Protein AF-A0A2G9TMP8-F1 (afdb_monomer)

Sequence (138 aa):
MMGVFVFALLLGQIRDIVSNANRTREEYRRQMDMALSECKRLGLPKELTNRVRDWFIYTWEQQKTLDEKKLIEKLPLKLQTDLALSVHYNTLSKVQLFQGDVGKEMYIVNQGVLQVVGGENNETVFAELRQGSVFGEI

pLDDT: mean 78.6, std 13.93, range [42.94, 94.81]

Structure (mmCIF, N/CA/C/O backbone):
data_AF-A0A2G9TMP8-F1
#
_entry.id   AF-A0A2G9TMP8-F1
#
loop_
_atom_site.group_PDB
_atom_site.id
_atom_site.type_symbol
_atom_site.label_atom_id
_atom_site.label_alt_id
_atom_site.label_comp_id
_atom_site.label_asym_id
_atom_site.label_entity_id
_atom_site.label_seq_id
_atom_site.pdbx_PDB_ins_code
_atom_site.Cartn_x
_atom_site.Cartn_y
_atom_site.Cartn_z
_atom_site.occupancy
_atom_site.B_iso_or_equiv
_atom_site.auth_seq_id
_atom_site.auth_comp_id
_atom_site.auth_asym_id
_atom_site.auth_atom_id
_atom_site.pdbx_P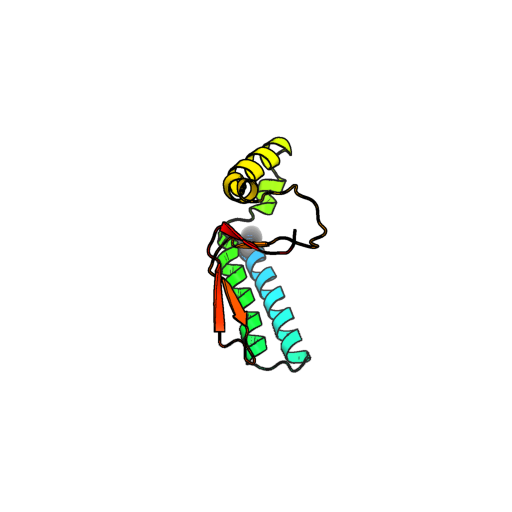DB_model_num
ATOM 1 N N . MET A 1 1 ? 28.586 -11.923 -43.257 1.00 80.25 1 MET A N 1
ATOM 2 C CA . MET A 1 1 ? 28.709 -12.139 -41.795 1.00 80.25 1 MET A CA 1
ATOM 3 C C . MET A 1 1 ? 28.444 -10.876 -40.975 1.00 80.25 1 MET A C 1
ATOM 5 O O . MET A 1 1 ? 27.663 -10.963 -40.040 1.00 80.25 1 MET A O 1
ATOM 9 N N . MET A 1 2 ? 28.984 -9.705 -41.344 1.00 84.56 2 MET A N 1
ATOM 10 C CA . MET A 1 2 ? 28.751 -8.439 -40.614 1.00 84.56 2 MET A CA 1
ATOM 11 C C . MET A 1 2 ? 27.267 -8.083 -40.397 1.00 84.56 2 MET A C 1
ATOM 13 O O . MET A 1 2 ? 26.893 -7.684 -39.301 1.00 84.56 2 MET A O 1
ATOM 17 N N . GLY A 1 3 ? 26.396 -8.293 -41.393 1.00 87.62 3 GLY A N 1
ATOM 18 C CA . GLY A 1 3 ? 24.959 -8.003 -41.253 1.00 87.62 3 GLY A CA 1
ATOM 19 C C . GLY A 1 3 ? 24.236 -8.859 -40.203 1.00 87.62 3 GLY A C 1
ATOM 20 O O . GLY A 1 3 ? 23.367 -8.359 -39.498 1.00 87.62 3 GLY A O 1
ATOM 21 N N . VAL A 1 4 ? 24.639 -10.124 -40.038 1.00 93.69 4 VAL A N 1
ATOM 22 C CA . VAL A 1 4 ? 24.064 -11.028 -39.023 1.00 93.69 4 VAL A CA 1
ATOM 23 C C . VAL A 1 4 ? 24.463 -10.576 -37.615 1.00 93.69 4 VAL A C 1
ATOM 25 O O . VAL A 1 4 ? 23.645 -10.616 -36.701 1.00 93.69 4 VAL A O 1
ATOM 28 N N . PHE A 1 5 ? 25.693 -10.080 -37.451 1.00 93.44 5 PHE A N 1
ATOM 29 C CA . PHE A 1 5 ? 26.181 -9.544 -36.179 1.00 93.44 5 PHE A CA 1
ATOM 30 C C . PHE A 1 5 ? 25.439 -8.265 -35.766 1.00 93.44 5 PHE A C 1
ATOM 32 O O . PHE A 1 5 ? 24.959 -8.171 -34.640 1.00 93.44 5 PHE A O 1
ATOM 39 N N . VAL A 1 6 ? 25.266 -7.312 -36.691 1.00 93.12 6 VAL A N 1
ATOM 40 C CA . VAL A 1 6 ? 24.503 -6.076 -36.431 1.00 93.12 6 VAL A CA 1
ATOM 41 C C . VAL A 1 6 ? 23.055 -6.395 -36.051 1.00 93.12 6 VAL A C 1
ATOM 43 O O . VAL A 1 6 ? 22.529 -5.830 -35.095 1.00 93.12 6 VAL A O 1
ATOM 46 N N . PHE A 1 7 ? 22.422 -7.348 -36.739 1.00 93.69 7 PHE A N 1
ATOM 47 C CA . PHE A 1 7 ? 21.054 -7.761 -36.430 1.00 93.69 7 PHE A CA 1
ATOM 48 C C . PHE A 1 7 ? 20.929 -8.425 -35.048 1.00 93.69 7 PHE A C 1
ATOM 50 O O . PHE A 1 7 ? 19.999 -8.122 -34.302 1.00 93.69 7 PHE A O 1
ATOM 57 N N . ALA A 1 8 ? 21.888 -9.277 -34.667 1.00 93.44 8 ALA A N 1
ATOM 58 C CA . ALA A 1 8 ? 21.915 -9.902 -33.345 1.00 93.44 8 ALA A CA 1
ATOM 59 C C . ALA A 1 8 ? 22.045 -8.869 -32.209 1.00 93.44 8 ALA A C 1
ATOM 61 O O . ALA A 1 8 ? 21.360 -8.991 -31.193 1.00 93.44 8 ALA A O 1
ATOM 62 N N . LEU A 1 9 ? 22.867 -7.829 -32.394 1.00 93.25 9 LEU A N 1
ATOM 63 C CA . LEU A 1 9 ? 23.004 -6.740 -31.420 1.00 93.25 9 LEU A CA 1
ATOM 64 C C . LEU A 1 9 ? 21.708 -5.933 -31.264 1.00 93.25 9 LEU A C 1
ATOM 66 O O . LEU A 1 9 ? 21.297 -5.653 -30.139 1.00 93.25 9 LEU A O 1
ATOM 70 N N . LEU A 1 10 ? 21.033 -5.611 -32.373 1.00 94.81 10 LEU A N 1
ATOM 71 C CA . LEU A 1 10 ? 19.754 -4.892 -32.344 1.00 94.81 10 LEU A CA 1
ATOM 72 C C . LEU A 1 10 ? 18.662 -5.699 -31.631 1.00 94.81 10 LEU A C 1
ATOM 74 O O . LEU A 1 10 ? 17.935 -5.156 -30.800 1.00 94.81 10 LEU A O 1
ATOM 78 N N . LEU A 1 11 ? 18.574 -7.006 -31.899 1.00 94.44 11 LEU A N 1
ATOM 79 C CA . LEU A 1 11 ? 17.639 -7.887 -31.196 1.00 94.44 11 LEU A CA 1
ATOM 80 C C . LEU A 1 11 ? 17.927 -7.964 -29.690 1.00 94.44 11 LEU A C 1
ATOM 82 O O . LEU A 1 11 ? 16.986 -7.959 -28.895 1.00 94.44 11 LEU A O 1
ATOM 86 N N . GLY A 1 12 ? 19.203 -8.008 -29.293 1.00 92.00 12 GLY A N 1
ATOM 87 C CA . GLY A 1 12 ? 19.605 -7.976 -27.885 1.00 92.00 12 GLY A CA 1
ATOM 88 C C . GLY A 1 12 ? 19.127 -6.708 -27.178 1.00 92.00 12 GLY A C 1
ATOM 89 O O . GLY A 1 12 ? 18.471 -6.786 -26.144 1.00 92.00 12 GLY A O 1
ATOM 90 N N . GLN A 1 13 ? 19.346 -5.546 -27.794 1.00 92.06 13 GLN A N 1
ATOM 91 C CA . GLN A 1 13 ? 18.907 -4.262 -27.243 1.00 92.06 13 GLN A CA 1
ATOM 92 C C . GLN A 1 13 ? 17.384 -4.161 -27.123 1.00 92.06 13 GLN A C 1
ATOM 94 O O . GLN A 1 13 ? 16.880 -3.704 -26.100 1.00 92.06 13 GLN A O 1
ATOM 99 N N . ILE A 1 14 ? 16.634 -4.616 -28.133 1.00 93.38 14 ILE A N 1
ATOM 100 C CA . ILE A 1 14 ? 15.164 -4.629 -28.074 1.00 93.38 14 ILE A CA 1
ATOM 101 C C . ILE A 1 14 ? 14.692 -5.518 -26.919 1.00 93.38 14 ILE A C 1
ATOM 103 O O . ILE A 1 14 ? 13.818 -5.114 -26.151 1.00 93.38 14 ILE A O 1
ATOM 107 N N . ARG A 1 15 ? 15.293 -6.702 -26.752 1.00 91.31 15 ARG A N 1
ATOM 108 C CA . ARG A 1 15 ? 14.997 -7.596 -25.628 1.00 91.31 15 ARG A CA 1
ATOM 109 C C . ARG A 1 15 ?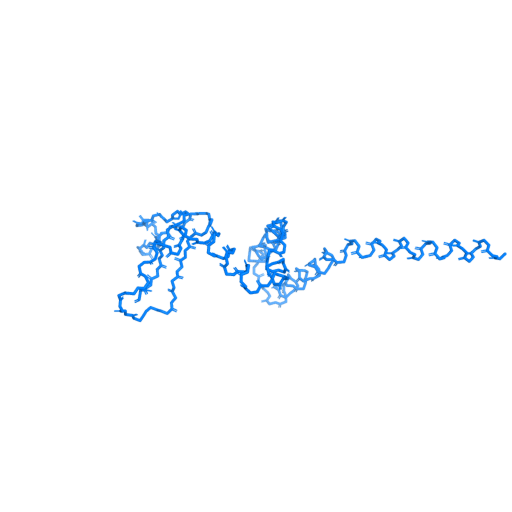 15.279 -6.924 -24.286 1.00 91.31 15 ARG A C 1
ATOM 111 O O . ARG A 1 15 ? 14.451 -7.031 -23.384 1.00 91.31 15 ARG A O 1
ATOM 118 N N . ASP A 1 16 ? 16.405 -6.232 -24.159 1.00 90.44 16 ASP A N 1
ATOM 119 C CA . ASP A 1 16 ? 16.783 -5.552 -22.921 1.00 90.44 16 ASP A CA 1
ATOM 120 C C . ASP A 1 16 ? 15.847 -4.383 -22.605 1.00 90.44 16 ASP A C 1
ATOM 122 O O . ASP A 1 16 ? 15.434 -4.231 -21.458 1.00 90.44 16 ASP A O 1
ATOM 126 N N . ILE A 1 17 ? 15.431 -3.606 -23.610 1.00 89.81 17 ILE A N 1
ATOM 127 C CA . ILE A 1 17 ? 14.447 -2.526 -23.447 1.00 89.81 17 ILE A CA 1
ATOM 128 C C . ILE A 1 17 ? 13.105 -3.095 -22.992 1.00 89.81 17 ILE A C 1
ATOM 130 O O . ILE A 1 17 ? 12.525 -2.588 -22.035 1.00 89.81 17 ILE A O 1
ATOM 134 N N . VAL A 1 18 ? 12.620 -4.158 -23.638 1.00 87.88 18 VAL A N 1
ATOM 135 C CA . VAL A 1 18 ? 11.347 -4.804 -23.281 1.00 87.88 18 VAL A CA 1
ATOM 136 C C . VAL A 1 18 ? 11.409 -5.396 -21.873 1.00 87.88 18 VAL A C 1
ATOM 138 O O . VAL A 1 18 ? 10.481 -5.212 -21.086 1.00 87.88 18 VAL A O 1
ATOM 141 N N . SER A 1 19 ? 12.510 -6.068 -21.536 1.00 85.31 19 SER A N 1
ATOM 142 C CA . SER A 1 19 ? 12.751 -6.630 -20.205 1.00 85.31 19 SER A CA 1
ATOM 143 C C . SER A 1 19 ? 12.803 -5.530 -19.145 1.00 85.31 19 SER A C 1
ATOM 145 O O . SER A 1 19 ? 12.128 -5.610 -18.123 1.00 85.31 19 SER A O 1
ATOM 147 N N . ASN A 1 20 ? 13.526 -4.440 -19.410 1.00 86.31 20 ASN A N 1
ATOM 148 C CA . ASN A 1 20 ? 13.643 -3.317 -18.486 1.00 86.31 20 ASN A CA 1
ATOM 149 C C . ASN A 1 20 ? 12.317 -2.561 -18.311 1.00 86.31 20 ASN A C 1
ATOM 151 O O . ASN A 1 20 ? 11.959 -2.214 -17.189 1.00 86.31 20 ASN A O 1
ATOM 155 N N . ALA A 1 21 ? 11.564 -2.357 -19.396 1.00 80.25 21 ALA A N 1
ATOM 156 C CA . ALA A 1 21 ? 10.251 -1.714 -19.368 1.00 80.25 21 ALA A CA 1
ATOM 157 C C . ALA A 1 21 ? 9.232 -2.513 -18.539 1.00 80.25 21 ALA A C 1
ATOM 159 O O . ALA A 1 21 ? 8.384 -1.926 -17.870 1.00 80.25 21 ALA A O 1
ATOM 160 N N . ASN A 1 22 ? 9.336 -3.845 -18.545 1.00 83.62 22 ASN A N 1
ATOM 161 C CA . ASN A 1 22 ? 8.439 -4.717 -17.789 1.00 83.62 22 ASN A CA 1
ATOM 162 C C . ASN A 1 22 ? 8.972 -5.120 -16.407 1.00 83.62 22 ASN A C 1
ATOM 164 O O . ASN A 1 22 ? 8.203 -5.651 -15.607 1.00 83.62 22 ASN A O 1
ATOM 168 N N . ARG A 1 23 ? 10.238 -4.826 -16.086 1.00 86.00 23 ARG A N 1
ATOM 169 C CA . ARG A 1 23 ? 10.935 -5.328 -14.891 1.00 86.00 23 ARG A CA 1
ATOM 170 C C . ARG A 1 23 ? 10.172 -5.091 -13.592 1.00 86.00 23 ARG A C 1
ATOM 172 O O . ARG A 1 23 ? 9.972 -6.023 -12.824 1.00 86.00 23 ARG A O 1
ATOM 179 N N . THR A 1 24 ? 9.700 -3.865 -13.366 1.00 81.81 24 THR A N 1
ATOM 180 C CA . THR A 1 24 ? 8.949 -3.503 -12.150 1.00 81.81 24 THR A CA 1
ATOM 181 C C . THR A 1 24 ? 7.644 -4.287 -12.033 1.00 81.81 24 THR A C 1
ATOM 183 O O . THR A 1 24 ? 7.291 -4.762 -10.956 1.00 81.81 24 THR A O 1
ATOM 186 N N . ARG A 1 25 ? 6.931 -4.459 -13.151 1.00 83.69 25 ARG A N 1
ATOM 187 C CA . ARG A 1 25 ? 5.660 -5.189 -13.194 1.00 83.69 25 ARG A CA 1
ATOM 188 C C . ARG A 1 25 ? 5.864 -6.689 -13.004 1.00 83.69 25 ARG A C 1
ATOM 190 O O . ARG A 1 25 ? 5.075 -7.327 -12.315 1.00 83.69 25 ARG A O 1
ATOM 197 N N . GLU A 1 26 ? 6.896 -7.253 -13.623 1.00 86.88 26 GLU A N 1
ATOM 198 C CA . GLU A 1 26 ? 7.242 -8.668 -13.477 1.00 86.88 26 GLU A CA 1
ATOM 199 C C . GLU A 1 26 ? 7.688 -9.000 -12.055 1.00 86.88 26 GLU A C 1
ATOM 201 O O . GLU A 1 26 ? 7.260 -10.016 -11.511 1.00 86.88 26 GLU A O 1
ATOM 206 N N . GLU A 1 27 ? 8.485 -8.130 -11.434 1.00 87.12 27 GLU A N 1
ATOM 207 C CA . GLU A 1 27 ? 8.916 -8.291 -10.046 1.00 87.12 27 GLU A CA 1
ATOM 208 C C . GLU A 1 27 ? 7.720 -8.245 -9.086 1.00 87.12 27 GLU A C 1
ATOM 210 O O . GLU A 1 27 ? 7.549 -9.141 -8.260 1.00 87.12 27 GLU A O 1
ATOM 215 N N . TYR A 1 28 ? 6.825 -7.265 -9.248 1.00 87.44 28 TYR A N 1
ATOM 216 C CA . TYR A 1 28 ? 5.613 -7.172 -8.433 1.00 87.44 28 TYR A CA 1
ATOM 217 C C . TYR A 1 28 ? 4.709 -8.401 -8.600 1.00 87.44 28 TYR A C 1
ATOM 219 O O . TYR A 1 28 ? 4.235 -8.985 -7.623 1.00 87.44 28 TYR A O 1
ATOM 227 N N . ARG A 1 29 ? 4.508 -8.846 -9.847 1.00 88.88 29 ARG A N 1
ATOM 228 C CA . ARG A 1 29 ? 3.733 -10.054 -10.146 1.00 88.88 29 ARG A CA 1
ATOM 229 C C . ARG A 1 29 ? 4.351 -11.289 -9.495 1.00 88.88 29 ARG A C 1
ATOM 231 O O . ARG A 1 29 ? 3.623 -12.092 -8.923 1.00 88.88 29 ARG A O 1
ATOM 238 N N . ARG A 1 30 ? 5.680 -11.415 -9.532 1.00 92.50 30 ARG A N 1
ATOM 239 C CA . ARG A 1 30 ? 6.403 -12.506 -8.874 1.00 92.50 30 ARG A CA 1
ATOM 240 C C . ARG A 1 30 ? 6.160 -12.500 -7.366 1.00 92.50 30 ARG A C 1
ATOM 242 O O . ARG A 1 30 ? 5.894 -13.556 -6.804 1.00 92.50 30 ARG A O 1
ATOM 249 N N . GLN A 1 31 ? 6.190 -11.334 -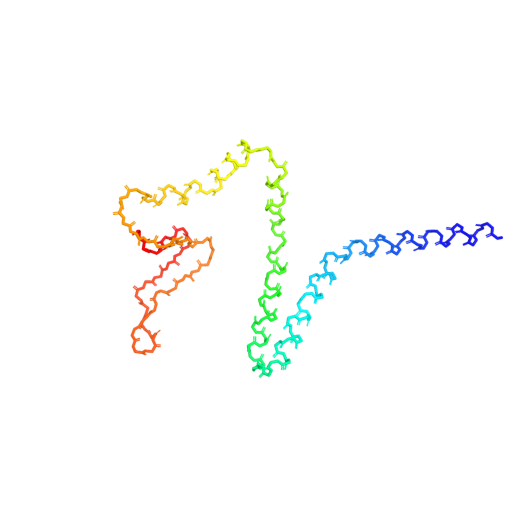6.723 1.00 90.00 31 GLN A N 1
ATOM 250 C CA . GLN A 1 31 ? 5.892 -11.212 -5.292 1.00 90.00 31 GLN A CA 1
ATOM 251 C C . GLN A 1 31 ? 4.460 -11.639 -4.952 1.00 90.00 31 GLN A C 1
ATOM 253 O O . GLN A 1 31 ? 4.264 -12.422 -4.022 1.00 90.00 31 GLN A O 1
ATOM 258 N N . MET A 1 32 ? 3.474 -11.199 -5.739 1.00 91.56 32 MET A N 1
ATOM 259 C CA . MET A 1 32 ? 2.085 -11.640 -5.589 1.00 91.56 32 MET A CA 1
ATOM 260 C C . MET A 1 32 ? 1.957 -13.162 -5.758 1.00 91.56 32 MET A C 1
ATOM 262 O O . MET A 1 32 ? 1.330 -13.824 -4.932 1.00 91.56 32 MET A O 1
ATOM 266 N N . ASP A 1 33 ? 2.576 -13.736 -6.792 1.00 94.44 33 ASP A N 1
ATOM 267 C CA . ASP A 1 33 ? 2.512 -15.176 -7.063 1.00 94.44 33 ASP A CA 1
ATOM 268 C C . ASP A 1 33 ? 3.137 -16.000 -5.923 1.00 94.44 33 ASP A C 1
ATOM 270 O O . ASP A 1 33 ? 2.564 -17.013 -5.513 1.00 94.44 33 ASP A O 1
ATOM 274 N N . MET A 1 34 ? 4.258 -15.543 -5.349 1.00 94.12 34 MET A N 1
ATOM 275 C CA . MET A 1 34 ? 4.862 -16.169 -4.165 1.00 94.12 34 MET A CA 1
ATOM 276 C C . MET A 1 34 ? 3.920 -16.126 -2.958 1.00 94.12 34 MET A C 1
ATOM 278 O O . MET A 1 34 ? 3.701 -17.155 -2.320 1.00 94.12 34 MET A O 1
ATOM 282 N N . ALA A 1 35 ? 3.315 -14.969 -2.669 1.00 90.50 35 ALA A N 1
ATOM 283 C CA . ALA A 1 35 ? 2.383 -14.821 -1.552 1.00 90.50 35 ALA A CA 1
ATOM 284 C C . ALA A 1 35 ? 1.147 -15.725 -1.709 1.00 90.50 35 ALA A C 1
ATOM 286 O O . ALA A 1 35 ? 0.727 -16.393 -0.762 1.00 90.50 35 ALA A O 1
ATOM 287 N N . LEU A 1 36 ? 0.586 -15.811 -2.919 1.00 92.62 36 LEU A N 1
ATOM 288 C CA . LEU A 1 36 ? -0.552 -16.687 -3.208 1.00 92.62 36 LEU A CA 1
ATOM 289 C C . LEU A 1 36 ? -0.175 -18.173 -3.149 1.00 92.62 36 LEU A C 1
ATOM 291 O O . LEU A 1 36 ? -0.990 -18.995 -2.725 1.00 92.62 36 LEU A O 1
ATOM 295 N N . SER A 1 37 ? 1.041 -18.531 -3.565 1.00 94.44 37 SER A N 1
ATOM 296 C CA . SER A 1 37 ? 1.566 -19.891 -3.410 1.00 94.44 37 SER A CA 1
ATOM 297 C C . SER A 1 37 ? 1.682 -20.271 -1.935 1.00 94.44 37 SER A C 1
ATOM 299 O O . SER A 1 37 ? 1.301 -21.375 -1.549 1.00 94.44 37 SER A O 1
ATOM 301 N N . GLU A 1 38 ? 2.140 -19.344 -1.100 1.00 90.19 38 GLU A N 1
ATOM 302 C CA . GLU A 1 38 ? 2.273 -19.560 0.337 1.00 90.19 38 GLU A CA 1
ATOM 303 C C . GLU A 1 38 ? 0.913 -19.737 1.025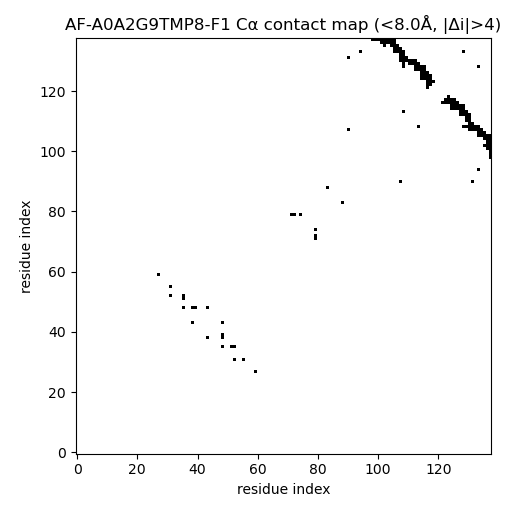 1.00 90.19 38 GLU A C 1
ATOM 305 O O . GLU A 1 38 ? 0.729 -20.664 1.813 1.00 90.19 38 GLU A O 1
ATOM 310 N N . CYS A 1 39 ? -0.087 -18.939 0.639 1.00 86.38 39 CYS A N 1
ATOM 311 C CA . CYS A 1 39 ? -1.466 -19.106 1.108 1.00 86.38 39 CYS A CA 1
ATOM 312 C C . CYS A 1 39 ? -2.006 -20.513 0.809 1.00 86.38 39 CYS A C 1
ATOM 314 O O . CYS A 1 39 ? -2.630 -21.146 1.662 1.00 86.38 39 CYS A O 1
ATOM 316 N N . LYS A 1 40 ? -1.729 -21.031 -0.396 1.00 91.00 40 LYS A N 1
ATOM 317 C CA . LYS A 1 40 ? -2.114 -22.396 -0.784 1.00 91.00 40 LYS A CA 1
ATOM 318 C C . LYS A 1 40 ? -1.358 -23.451 0.017 1.00 91.00 40 LYS A C 1
ATOM 320 O O . LYS A 1 40 ? -1.966 -24.432 0.433 1.00 91.00 40 LYS A O 1
ATOM 325 N N . ARG A 1 41 ? -0.057 -23.253 0.249 1.00 93.44 41 ARG A N 1
ATOM 326 C CA . ARG A 1 41 ? 0.790 -24.166 1.034 1.00 93.44 41 ARG A CA 1
ATOM 327 C C . ARG A 1 41 ? 0.299 -24.302 2.475 1.00 93.44 41 ARG A C 1
ATOM 329 O O . ARG A 1 41 ? 0.320 -25.398 3.021 1.00 93.44 41 ARG A O 1
ATOM 336 N N . LEU A 1 42 ? -0.164 -23.202 3.064 1.00 91.06 42 LEU A N 1
ATOM 337 C CA . LEU A 1 42 ? -0.735 -23.156 4.412 1.00 91.06 42 LEU A CA 1
ATOM 338 C C . LEU A 1 42 ? -2.182 -23.677 4.482 1.00 91.06 42 LEU A C 1
ATOM 340 O O . LEU A 1 42 ? -2.749 -23.737 5.569 1.00 91.06 42 LEU A O 1
ATOM 344 N N . GLY A 1 43 ? -2.786 -24.048 3.349 1.00 90.75 43 GLY A N 1
ATOM 345 C CA . GLY A 1 43 ? -4.157 -24.555 3.301 1.00 90.75 43 GLY A CA 1
ATOM 346 C C . GLY A 1 43 ? -5.217 -23.490 3.590 1.00 90.75 43 GLY A C 1
ATOM 347 O O . GLY A 1 43 ? -6.294 -23.826 4.079 1.00 90.75 43 GLY A O 1
ATOM 348 N N . LEU A 1 44 ? -4.930 -22.211 3.315 1.00 90.94 44 LEU A N 1
ATOM 349 C CA . LEU A 1 44 ? -5.882 -21.134 3.576 1.00 90.94 44 LEU A CA 1
ATOM 350 C C . LEU A 1 44 ? -7.141 -21.274 2.698 1.00 90.94 44 LEU A C 1
ATOM 352 O O . LEU A 1 44 ? -7.036 -21.650 1.523 1.00 90.94 44 LEU A O 1
ATOM 356 N N . PRO A 1 45 ? -8.328 -20.909 3.219 1.00 92.81 45 PRO A N 1
ATOM 357 C CA . PRO A 1 45 ? -9.557 -20.863 2.434 1.00 92.81 45 PRO A CA 1
ATOM 358 C C . PRO A 1 45 ? -9.414 -20.007 1.169 1.00 92.81 45 PRO A C 1
ATOM 360 O O . PRO A 1 45 ? -8.636 -19.041 1.116 1.00 92.81 45 PRO A O 1
ATOM 363 N N . LYS A 1 46 ? -10.193 -20.341 0.133 1.00 90.06 46 LYS A N 1
ATOM 364 C CA . LYS A 1 46 ? -10.159 -19.621 -1.151 1.00 90.06 46 LYS A CA 1
ATOM 365 C C . LYS A 1 46 ? -10.547 -18.159 -0.975 1.00 90.06 46 LYS A C 1
ATOM 367 O O . LYS A 1 46 ? -9.969 -17.302 -1.631 1.00 90.06 46 LYS A O 1
ATOM 372 N N . GLU A 1 47 ? -11.465 -17.880 -0.062 1.00 89.75 47 GLU A N 1
ATOM 373 C CA . GLU A 1 47 ? -11.938 -16.547 0.294 1.00 89.75 47 GLU A CA 1
ATOM 374 C C . GLU A 1 47 ? -10.777 -15.680 0.787 1.00 89.75 47 GLU A C 1
ATOM 376 O O . GLU A 1 47 ? -10.570 -14.575 0.289 1.00 89.75 47 GLU A O 1
ATOM 381 N N . LEU A 1 48 ? -9.960 -16.202 1.706 1.00 83.12 48 LEU A N 1
ATOM 382 C CA . LEU A 1 48 ? -8.808 -15.477 2.239 1.00 83.12 48 LEU A CA 1
ATOM 383 C C . LEU A 1 48 ? -7.721 -15.291 1.174 1.00 83.12 48 LEU A C 1
ATOM 385 O O . LEU A 1 48 ? -7.174 -14.201 1.031 1.00 83.12 48 LEU A O 1
ATOM 389 N N . THR A 1 49 ? -7.465 -16.322 0.367 1.00 86.62 49 THR A N 1
ATOM 390 C CA . THR A 1 49 ? -6.508 -16.247 -0.750 1.00 86.62 49 THR A CA 1
ATOM 391 C C . THR A 1 49 ? -6.941 -15.218 -1.803 1.00 86.62 49 THR A C 1
ATOM 393 O O . THR A 1 49 ? -6.107 -14.504 -2.360 1.00 86.62 49 THR A O 1
ATOM 396 N N . ASN A 1 50 ? -8.245 -15.116 -2.074 1.00 90.12 50 ASN A N 1
ATOM 397 C CA . ASN A 1 50 ? -8.799 -14.115 -2.980 1.00 90.12 50 ASN A CA 1
ATOM 398 C C . ASN A 1 50 ? -8.645 -12.708 -2.400 1.00 90.12 50 ASN A C 1
ATOM 400 O O . ASN A 1 50 ? -8.147 -11.844 -3.105 1.00 90.12 50 ASN A O 1
ATOM 404 N N . ARG A 1 51 ? -8.921 -12.501 -1.104 1.00 85.94 51 ARG A N 1
ATOM 405 C CA . ARG A 1 51 ? -8.679 -11.207 -0.440 1.00 85.94 51 ARG A CA 1
ATOM 406 C C . ARG A 1 51 ? -7.220 -10.759 -0.533 1.00 85.94 51 ARG A C 1
ATOM 408 O O . ARG A 1 51 ? -6.964 -9.582 -0.760 1.00 85.94 51 ARG A O 1
ATOM 415 N N . VAL A 1 52 ? -6.269 -11.686 -0.389 1.00 87.31 52 VAL A N 1
ATOM 416 C CA . VAL A 1 52 ? -4.838 -11.390 -0.582 1.00 87.31 52 VAL A CA 1
ATOM 417 C C . VAL A 1 52 ? -4.568 -10.966 -2.028 1.00 87.31 52 VAL A C 1
ATOM 419 O O . VAL A 1 52 ? -3.906 -9.955 -2.245 1.00 87.31 52 VAL A O 1
ATOM 422 N N . ARG A 1 53 ? -5.114 -11.680 -3.024 1.00 90.06 53 ARG A N 1
ATOM 423 C CA . ARG A 1 53 ? -4.991 -11.293 -4.442 1.00 90.06 53 ARG A CA 1
ATOM 424 C C . ARG A 1 53 ? -5.570 -9.903 -4.702 1.00 90.06 53 ARG A C 1
ATOM 426 O O . ARG A 1 53 ? -4.912 -9.094 -5.346 1.00 90.06 53 ARG A O 1
ATOM 433 N N . ASP A 1 54 ? -6.770 -9.640 -4.203 1.00 89.31 54 ASP A N 1
ATOM 434 C CA . ASP A 1 54 ? -7.477 -8.379 -4.413 1.00 89.31 54 ASP A CA 1
ATOM 435 C C . ASP A 1 54 ? -6.717 -7.217 -3.767 1.00 89.31 54 ASP A C 1
ATOM 437 O O . ASP A 1 54 ? -6.605 -6.152 -4.368 1.00 89.31 54 ASP A O 1
ATOM 441 N N . TRP A 1 55 ? -6.101 -7.441 -2.599 1.00 88.31 55 TRP A N 1
ATOM 442 C CA . TRP A 1 55 ? -5.193 -6.475 -1.981 1.00 88.31 55 TRP A CA 1
ATOM 443 C C . TRP A 1 55 ? -3.980 -6.173 -2.870 1.00 88.31 55 TRP A C 1
ATOM 445 O O . TRP A 1 55 ? -3.701 -5.005 -3.112 1.00 88.31 55 TRP A O 1
ATOM 455 N N . PHE A 1 56 ? -3.301 -7.187 -3.426 1.00 87.69 56 PHE A N 1
ATOM 456 C CA . PHE A 1 56 ? -2.180 -6.968 -4.356 1.00 87.69 56 PHE A CA 1
ATOM 457 C C . PHE A 1 56 ? -2.616 -6.223 -5.629 1.00 87.69 56 PHE A C 1
ATOM 459 O O . PHE A 1 56 ? -1.909 -5.336 -6.100 1.00 87.69 56 PHE A O 1
ATOM 466 N N . ILE A 1 57 ? -3.785 -6.545 -6.189 1.00 88.19 57 ILE A N 1
ATOM 467 C CA . ILE A 1 57 ? -4.321 -5.838 -7.363 1.00 88.19 57 ILE A CA 1
ATOM 468 C C . ILE A 1 57 ? -4.598 -4.373 -7.014 1.00 88.19 57 ILE A C 1
ATOM 470 O O . ILE A 1 57 ? -4.115 -3.481 -7.709 1.00 88.19 57 ILE A O 1
ATOM 474 N N . TYR A 1 58 ? -5.299 -4.125 -5.906 1.00 83.00 58 TYR A N 1
ATOM 475 C CA . TYR A 1 58 ? -5.587 -2.777 -5.427 1.00 83.00 58 TYR A CA 1
ATOM 476 C C . TYR A 1 58 ? -4.300 -1.989 -5.165 1.00 83.00 58 TYR A C 1
ATOM 478 O O . TYR A 1 58 ? -4.146 -0.871 -5.645 1.00 83.00 58 TYR A O 1
ATOM 486 N N . THR A 1 59 ? -3.331 -2.572 -4.457 1.00 82.50 59 THR A N 1
ATOM 487 C CA . THR A 1 59 ? -2.047 -1.925 -4.171 1.00 82.50 59 THR A CA 1
ATOM 488 C C . THR A 1 59 ? -1.264 -1.616 -5.447 1.00 82.50 59 THR A C 1
ATOM 490 O O . THR A 1 59 ? -0.686 -0.536 -5.536 1.00 82.50 59 THR A O 1
ATOM 493 N N . TRP A 1 60 ? -1.265 -2.497 -6.452 1.00 82.62 60 TRP A N 1
ATOM 494 C CA . TRP A 1 60 ? -0.634 -2.230 -7.752 1.00 82.62 60 TRP A CA 1
ATOM 495 C C . TRP A 1 60 ? -1.309 -1.086 -8.517 1.00 82.62 60 TRP A C 1
ATOM 497 O O . TRP A 1 60 ? -0.636 -0.257 -9.131 1.00 82.62 60 TRP A O 1
ATOM 507 N N . GLU A 1 61 ? -2.641 -1.028 -8.488 1.00 78.56 61 GLU A N 1
ATOM 508 C CA . GLU A 1 61 ? -3.405 0.047 -9.123 1.00 78.56 61 GLU A CA 1
ATOM 509 C C . GLU A 1 61 ? -3.184 1.391 -8.422 1.00 78.56 61 GLU A C 1
ATOM 511 O O . GLU A 1 61 ? -2.989 2.402 -9.100 1.00 78.56 61 GLU A O 1
ATOM 516 N N . GLN A 1 62 ? -3.121 1.393 -7.087 1.00 68.00 62 GLN A N 1
ATOM 517 C CA . GLN A 1 62 ? -2.831 2.582 -6.281 1.00 68.00 62 GLN A CA 1
ATOM 518 C C . GLN A 1 62 ? -1.362 3.020 -6.368 1.00 68.00 62 GLN A C 1
ATOM 520 O O . GLN A 1 62 ? -1.081 4.209 -6.305 1.00 68.00 62 GLN A O 1
ATOM 525 N N . GLN A 1 63 ? -0.409 2.112 -6.615 1.00 62.53 63 GLN A N 1
ATOM 526 C CA . GLN A 1 63 ? 1.004 2.463 -6.846 1.00 62.53 63 GLN A CA 1
ATOM 527 C C . GLN A 1 63 ? 1.228 3.381 -8.064 1.00 62.53 63 GLN A C 1
ATOM 529 O O . GLN A 1 63 ? 2.322 3.922 -8.237 1.00 62.53 63 GLN A O 1
ATOM 534 N N . LYS A 1 64 ? 0.209 3.603 -8.907 1.00 54.03 64 LYS A N 1
ATOM 535 C CA . LYS A 1 64 ? 0.269 4.572 -10.009 1.00 54.03 64 LYS A CA 1
ATOM 536 C C . LYS A 1 64 ? 0.252 6.041 -9.569 1.00 54.03 64 LYS A C 1
ATOM 538 O O . LYS A 1 64 ? 0.504 6.890 -10.420 1.00 54.03 64 LYS A O 1
ATOM 543 N N . THR A 1 65 ? 0.034 6.367 -8.293 1.00 48.19 65 THR A N 1
ATOM 544 C CA . THR A 1 65 ? 0.107 7.755 -7.783 1.00 48.19 65 THR A CA 1
ATOM 545 C C . THR A 1 65 ? 1.531 8.264 -7.524 1.00 48.19 65 THR A C 1
ATOM 547 O O . THR A 1 65 ? 1.704 9.270 -6.857 1.00 48.19 65 THR A O 1
ATOM 550 N N . LEU A 1 66 ? 2.537 7.647 -8.153 1.00 48.81 66 LEU A N 1
ATOM 551 C CA . LEU A 1 66 ? 3.971 7.914 -8.024 1.00 48.81 66 LEU A CA 1
ATOM 552 C C . LEU A 1 66 ? 4.600 7.333 -6.759 1.00 48.81 66 LEU A C 1
ATOM 554 O O . LEU A 1 66 ? 4.018 7.250 -5.686 1.00 48.81 66 LEU A O 1
ATOM 558 N N . ASP A 1 67 ? 5.857 6.944 -6.937 1.00 61.56 67 ASP A N 1
ATOM 559 C CA . ASP A 1 67 ? 6.836 6.555 -5.928 1.00 61.56 67 ASP A CA 1
ATOM 560 C C . ASP A 1 67 ? 7.151 7.787 -5.041 1.00 61.56 67 ASP A C 1
ATOM 562 O O . ASP A 1 67 ? 8.288 8.251 -4.985 1.00 61.56 67 ASP A O 1
ATOM 566 N N . GLU A 1 68 ? 6.131 8.395 -4.420 1.00 60.88 68 GLU A N 1
ATOM 567 C CA . GLU A 1 68 ? 6.205 9.667 -3.691 1.00 60.88 68 GLU A CA 1
ATOM 568 C C . GLU A 1 68 ? 7.328 9.616 -2.665 1.00 60.88 68 GLU A C 1
ATOM 570 O O . GLU A 1 68 ? 8.162 10.510 -2.634 1.00 60.88 68 GLU A O 1
ATOM 575 N N . LYS A 1 69 ? 7.458 8.505 -1.929 1.00 61.00 69 LYS A N 1
ATOM 576 C CA . LYS A 1 69 ? 8.594 8.285 -1.024 1.00 61.00 69 LYS A CA 1
ATOM 577 C C . LYS A 1 69 ? 9.946 8.382 -1.733 1.00 61.00 69 LYS A C 1
ATOM 579 O O . LYS A 1 69 ? 10.801 9.125 -1.269 1.00 61.00 69 LYS A O 1
ATOM 584 N N . LYS A 1 70 ? 10.138 7.729 -2.885 1.00 64.06 70 LYS A N 1
ATOM 585 C CA . LYS A 1 70 ? 11.405 7.811 -3.639 1.00 64.06 70 LYS A CA 1
ATOM 586 C C . LYS A 1 70 ? 11.643 9.174 -4.287 1.00 64.06 70 LYS A C 1
ATOM 588 O O . LYS A 1 70 ? 12.790 9.517 -4.563 1.00 64.06 70 LYS A O 1
ATOM 593 N N . LEU A 1 71 ? 10.595 9.936 -4.596 1.00 62.84 71 LEU A N 1
ATOM 594 C CA . LEU A 1 71 ? 10.720 11.310 -5.091 1.00 62.84 71 LEU A CA 1
ATOM 595 C C . LEU A 1 71 ? 11.085 12.268 -3.956 1.00 62.84 71 LEU A C 1
ATOM 597 O O . LEU A 1 71 ? 11.965 13.105 -4.129 1.00 62.84 71 LEU A O 1
ATOM 601 N N . ILE A 1 72 ? 10.463 12.096 -2.792 1.00 68.62 72 ILE A N 1
ATOM 602 C CA . ILE A 1 72 ? 10.705 12.887 -1.586 1.00 68.62 72 ILE A CA 1
ATOM 603 C C . ILE A 1 72 ? 12.108 12.604 -1.035 1.00 68.62 72 ILE A C 1
ATOM 605 O O . ILE A 1 72 ? 12.824 13.543 -0.708 1.00 68.62 72 ILE A O 1
ATOM 609 N N . GLU A 1 73 ? 12.566 11.350 -1.041 1.00 70.88 73 GLU A N 1
ATOM 610 C CA . GLU A 1 73 ? 13.933 10.968 -0.644 1.00 70.88 73 GLU A CA 1
ATOM 611 C C . GLU A 1 73 ? 15.024 11.586 -1.535 1.00 70.88 73 GLU A C 1
ATOM 613 O O . GLU A 1 73 ? 16.162 11.750 -1.096 1.00 70.88 73 GLU A O 1
ATOM 618 N N . LYS A 1 74 ? 14.693 11.978 -2.773 1.00 70.75 74 LYS A N 1
ATOM 619 C CA . LYS A 1 74 ? 15.606 12.715 -3.665 1.00 70.75 74 LYS A CA 1
ATOM 620 C C . LYS A 1 74 ? 15.664 14.213 -3.364 1.00 70.75 74 LYS A C 1
ATOM 622 O O . LYS A 1 74 ? 16.538 14.896 -3.899 1.00 70.75 74 LYS A O 1
ATOM 627 N N . LEU A 1 75 ? 14.748 14.742 -2.553 1.00 76.00 75 LEU A N 1
ATOM 628 C CA . LEU A 1 75 ? 14.745 16.148 -2.167 1.00 76.00 75 LEU A CA 1
ATOM 629 C C . LEU A 1 75 ? 15.692 16.382 -0.978 1.00 76.00 75 LEU A C 1
ATOM 631 O O . LEU A 1 75 ? 15.761 15.554 -0.073 1.00 76.00 75 LEU A O 1
ATOM 635 N N . PRO A 1 76 ? 16.393 17.525 -0.922 1.00 80.50 76 PRO A N 1
ATOM 636 C CA . PRO A 1 76 ? 17.088 17.974 0.281 1.00 80.50 76 PRO A CA 1
ATOM 637 C C . PRO A 1 76 ? 16.150 18.054 1.493 1.00 80.50 76 PRO A C 1
ATOM 639 O O . PRO A 1 76 ? 14.997 18.462 1.353 1.00 80.50 76 PRO A O 1
ATOM 642 N N . LEU A 1 77 ? 16.671 17.763 2.692 1.00 74.06 77 LEU A N 1
ATOM 643 C CA . LEU A 1 77 ? 15.902 17.681 3.946 1.00 74.06 77 LEU A CA 1
ATOM 644 C C . LEU A 1 77 ? 14.965 18.880 4.179 1.00 74.06 77 LEU A C 1
ATOM 646 O O . LEU A 1 77 ? 13.827 18.701 4.589 1.00 74.06 77 LEU A O 1
ATOM 650 N N . LYS A 1 78 ? 15.405 20.100 3.853 1.00 74.81 78 LYS A N 1
ATOM 651 C CA . LYS A 1 78 ? 14.583 21.311 3.991 1.00 74.81 78 LYS A CA 1
ATOM 652 C C . LYS A 1 78 ? 13.308 21.266 3.135 1.00 74.81 78 LYS A C 1
ATOM 654 O O . LYS A 1 78 ? 12.238 21.603 3.620 1.00 74.81 78 LYS A O 1
ATOM 659 N N . LEU A 1 79 ? 13.419 20.801 1.891 1.00 71.06 79 LEU A N 1
ATOM 660 C CA . LEU A 1 79 ? 12.282 20.678 0.975 1.00 71.06 79 LEU A CA 1
ATOM 661 C C . LEU A 1 79 ? 11.393 19.484 1.330 1.00 71.06 79 LEU A C 1
ATOM 663 O O . LEU A 1 79 ? 10.190 19.554 1.108 1.00 71.06 79 LEU A O 1
ATOM 667 N N . GLN A 1 80 ? 11.954 18.422 1.918 1.00 76.38 80 GLN A N 1
ATOM 668 C CA . GLN A 1 80 ? 11.148 17.345 2.499 1.00 76.38 80 GLN A CA 1
ATOM 669 C C . GLN A 1 80 ? 10.291 17.869 3.652 1.00 76.38 80 GLN A C 1
ATOM 671 O O . GLN A 1 80 ? 9.104 17.566 3.700 1.00 76.38 80 GLN A O 1
ATOM 676 N N . THR A 1 81 ? 10.865 18.686 4.540 1.00 70.81 81 THR A N 1
ATOM 677 C CA . THR A 1 81 ? 10.134 19.314 5.648 1.00 70.81 81 THR A CA 1
ATOM 678 C C . THR A 1 81 ? 9.052 20.260 5.136 1.00 70.81 81 THR A C 1
ATOM 680 O O . THR A 1 81 ? 7.907 20.140 5.558 1.00 70.81 81 THR A O 1
ATOM 683 N N . ASP A 1 82 ? 9.369 21.150 4.192 1.00 70.25 82 ASP A N 1
ATOM 684 C CA . ASP A 1 82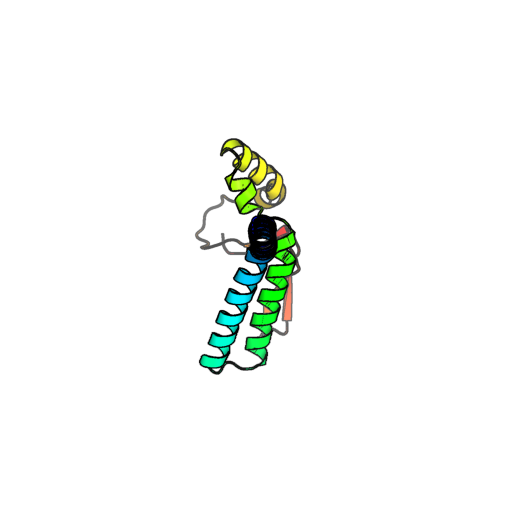 ? 8.390 22.086 3.619 1.00 70.25 82 ASP A CA 1
ATOM 685 C C . ASP A 1 82 ? 7.253 21.345 2.884 1.00 70.25 82 ASP A C 1
ATOM 687 O O . ASP A 1 82 ? 6.079 21.716 2.985 1.00 70.25 82 ASP A O 1
ATOM 691 N N . LEU A 1 83 ? 7.572 20.252 2.182 1.00 66.81 83 LEU A N 1
ATOM 692 C CA . LEU A 1 83 ? 6.588 19.409 1.505 1.00 66.81 83 LEU A CA 1
ATOM 693 C C . LEU A 1 83 ? 5.729 18.610 2.495 1.00 66.81 83 LEU A C 1
ATOM 695 O O . LEU A 1 83 ? 4.509 18.611 2.379 1.00 66.81 83 LEU A O 1
ATOM 699 N N . ALA A 1 84 ? 6.338 17.978 3.499 1.00 67.94 84 ALA A N 1
AT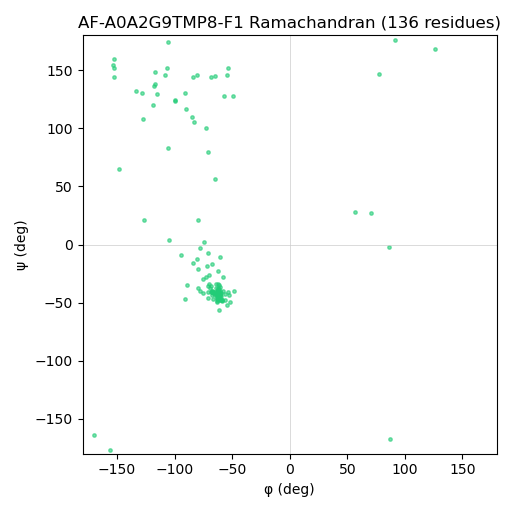OM 700 C CA . ALA A 1 84 ? 5.618 17.260 4.548 1.00 67.94 84 ALA A CA 1
ATOM 701 C C . ALA A 1 84 ? 4.684 18.197 5.324 1.00 67.94 84 ALA A C 1
ATOM 703 O O . ALA A 1 84 ? 3.541 17.832 5.603 1.00 67.94 84 ALA A O 1
ATOM 704 N N . LEU A 1 85 ? 5.142 19.423 5.606 1.00 66.38 85 LEU A N 1
ATOM 705 C CA . LEU A 1 85 ? 4.311 20.474 6.175 1.00 66.38 85 LEU A CA 1
ATOM 706 C C . LEU A 1 85 ? 3.169 20.811 5.218 1.00 66.38 85 LEU A C 1
ATOM 708 O O . LEU A 1 85 ? 2.029 20.660 5.614 1.00 66.38 85 LEU A O 1
ATOM 712 N N . SER A 1 86 ? 3.419 21.187 3.963 1.00 65.12 86 SER A N 1
ATOM 713 C CA . SER A 1 86 ? 2.346 21.583 3.030 1.00 65.12 86 SER A CA 1
ATOM 714 C C . SER A 1 86 ? 1.304 20.491 2.736 1.00 65.12 86 SER A C 1
ATOM 716 O O . SER A 1 86 ? 0.119 20.806 2.625 1.00 65.12 86 SER A O 1
ATOM 718 N N . VAL A 1 87 ? 1.705 19.219 2.654 1.00 65.31 87 VAL A N 1
ATOM 719 C CA . VAL A 1 87 ? 0.797 18.094 2.364 1.00 65.31 87 VAL A CA 1
ATOM 720 C C . VAL A 1 87 ? -0.015 17.698 3.596 1.00 65.31 87 VAL A C 1
ATOM 722 O O . VAL A 1 87 ? -1.212 17.427 3.496 1.00 65.31 87 VAL A O 1
ATOM 725 N N . HIS A 1 88 ? 0.609 17.690 4.775 1.00 63.44 88 HIS A N 1
ATOM 726 C CA . HIS A 1 88 ? -0.026 17.210 6.000 1.00 63.44 88 HIS A CA 1
ATOM 727 C C . HIS A 1 88 ? -0.448 18.329 6.962 1.00 63.44 88 HIS A C 1
ATOM 729 O O . HIS A 1 88 ? -0.972 18.013 8.024 1.00 63.44 88 HIS A O 1
ATOM 735 N N . TYR A 1 89 ? -0.304 19.617 6.619 1.00 57.53 89 TYR A N 1
ATOM 736 C CA . TYR A 1 89 ? -0.565 20.749 7.528 1.00 57.53 89 TYR A CA 1
ATOM 737 C C . TYR A 1 89 ? -1.964 20.702 8.142 1.00 57.53 89 TYR A C 1
ATOM 739 O O . TYR A 1 89 ? -2.108 20.721 9.357 1.00 57.53 89 TYR A O 1
ATOM 747 N N . ASN A 1 90 ? -3.000 20.564 7.310 1.00 53.44 90 ASN A N 1
ATOM 748 C CA . ASN A 1 90 ? -4.402 20.530 7.755 1.00 53.44 90 ASN A CA 1
ATOM 749 C C . ASN A 1 90 ? -4.748 19.282 8.575 1.00 53.44 90 ASN A C 1
ATOM 751 O O . ASN A 1 90 ? -5.791 19.225 9.224 1.00 53.44 90 ASN A O 1
ATOM 755 N N . THR A 1 91 ? -3.895 18.269 8.491 1.00 57.97 91 THR A N 1
ATOM 756 C CA . THR A 1 91 ? -4.019 17.003 9.196 1.00 57.97 91 THR A CA 1
ATOM 757 C C . THR A 1 91 ? -3.293 17.078 10.539 1.00 57.97 91 THR A C 1
ATOM 759 O O . THR A 1 91 ? -3.880 16.765 11.567 1.00 57.97 91 THR A O 1
ATOM 762 N N . LEU A 1 92 ? -2.063 17.596 10.547 1.00 56.25 92 LEU A N 1
ATOM 763 C CA . LEU A 1 92 ? -1.241 17.823 11.735 1.00 56.25 92 LEU A CA 1
ATOM 764 C C . LEU A 1 92 ? -1.785 18.958 12.617 1.00 56.25 92 LEU A C 1
ATOM 766 O O . LEU A 1 92 ? -1.714 18.848 13.834 1.00 56.25 92 LEU A O 1
ATOM 770 N N . SER A 1 93 ? -2.385 20.012 12.047 1.00 53.06 93 SER A N 1
ATOM 771 C CA . SER A 1 93 ? -2.951 21.129 12.826 1.00 53.06 93 SER A CA 1
ATOM 772 C C . SER A 1 93 ? -4.237 20.762 13.570 1.00 53.06 93 SER A C 1
ATOM 774 O O . SER A 1 93 ? -4.650 21.491 14.469 1.00 53.06 93 SER A O 1
ATOM 776 N N . LYS A 1 94 ? -4.908 19.672 13.172 1.00 52.69 94 LYS A N 1
ATOM 777 C CA . LYS A 1 94 ? -6.102 19.145 13.853 1.00 52.69 94 LYS A CA 1
ATOM 778 C C . LYS A 1 94 ? -5.752 18.256 15.036 1.00 52.69 94 LYS A C 1
ATOM 780 O O . LYS A 1 94 ? -6.617 17.996 15.869 1.00 52.69 94 LYS A O 1
ATOM 785 N N . VAL A 1 95 ? -4.506 17.797 15.114 1.00 55.06 95 VAL A N 1
ATOM 786 C CA . VAL A 1 95 ? -4.041 17.011 16.243 1.00 55.06 95 VAL A CA 1
ATOM 787 C C . VAL A 1 95 ? -3.597 17.968 17.346 1.00 55.06 95 VAL A C 1
ATOM 789 O O . VAL A 1 95 ? -2.578 18.646 17.226 1.00 55.06 95 VAL A O 1
ATOM 792 N N . GLN A 1 96 ? -4.358 18.027 18.440 1.00 53.22 96 GLN A N 1
ATOM 793 C CA . GLN A 1 96 ? -3.917 18.671 19.679 1.00 53.22 96 GLN A CA 1
ATOM 794 C C . GLN A 1 96 ? -2.826 17.796 20.315 1.00 53.22 96 GLN A C 1
ATOM 796 O O . GLN A 1 96 ? -3.087 16.988 21.194 1.00 53.22 96 GLN A O 1
ATOM 801 N N . LEU A 1 97 ? -1.601 17.910 19.803 1.00 54.44 97 LEU A N 1
ATOM 802 C CA . LEU A 1 97 ? -0.497 16.981 20.070 1.00 54.44 97 LEU A CA 1
ATOM 803 C C . LEU A 1 97 ? 0.142 17.099 21.466 1.00 54.44 97 LEU A C 1
ATOM 805 O O . LEU A 1 97 ? 1.103 16.388 21.726 1.00 54.44 97 LEU A O 1
ATOM 809 N N . PHE A 1 98 ? -0.332 17.965 22.371 1.00 49.00 98 PHE A N 1
ATOM 810 C CA . PHE A 1 98 ? 0.360 18.185 23.651 1.00 49.00 98 PHE A CA 1
ATOM 811 C C . PHE A 1 98 ? -0.569 18.525 24.827 1.00 49.00 98 PHE A C 1
ATOM 813 O O . PHE A 1 98 ? -0.466 19.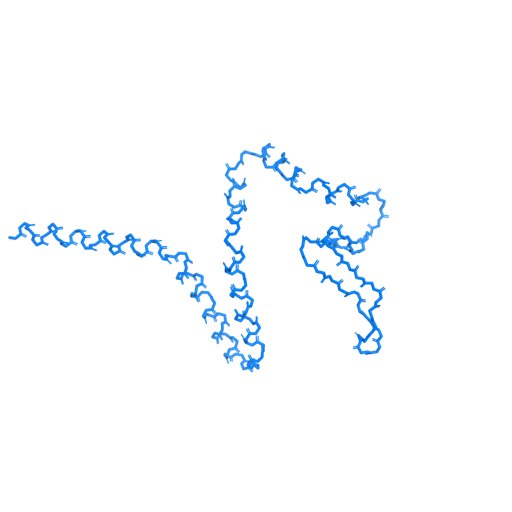598 25.421 1.00 49.00 98 PHE A O 1
ATOM 820 N N . GLN A 1 99 ? -1.434 17.590 25.218 1.00 42.94 99 GLN A N 1
ATOM 821 C CA . GLN A 1 99 ? -1.871 17.472 26.614 1.00 42.94 99 GLN A CA 1
ATOM 822 C C . GLN A 1 99 ? -1.646 16.024 27.030 1.00 42.94 99 GLN A C 1
ATOM 824 O O . GLN A 1 99 ? -2.271 15.125 26.489 1.00 42.94 99 GLN A O 1
ATOM 829 N N . GLY A 1 100 ? -0.634 15.831 27.876 1.00 47.91 100 GLY A N 1
ATOM 830 C CA . GLY A 1 100 ? -0.036 14.533 28.144 1.00 47.91 100 GLY A CA 1
ATOM 831 C C . GLY A 1 100 ? -1.025 13.492 28.644 1.00 47.91 100 GLY A C 1
ATOM 832 O O . GLY A 1 100 ? -1.709 13.729 29.629 1.00 47.91 100 GLY A O 1
ATOM 833 N N . ASP A 1 101 ? -1.017 12.352 27.968 1.00 47.03 101 ASP A N 1
ATOM 834 C CA . ASP A 1 101 ? -1.103 11.013 28.539 1.00 47.03 101 ASP A CA 1
ATOM 835 C C . ASP A 1 101 ? -0.468 10.029 27.532 1.00 47.03 101 ASP A C 1
ATOM 837 O O . ASP A 1 101 ? 0.219 10.467 26.606 1.00 47.03 101 ASP A O 1
ATOM 841 N N . VAL A 1 102 ? -0.499 8.724 27.819 1.00 55.09 102 VAL A N 1
ATOM 842 C CA . VAL A 1 102 ? 0.281 7.685 27.124 1.00 55.09 102 VAL A CA 1
ATOM 843 C C . VAL A 1 102 ? -0.622 6.865 26.202 1.00 55.09 102 VAL A C 1
ATOM 845 O O . VAL A 1 102 ? -1.029 5.754 26.539 1.00 55.09 102 VAL A O 1
ATOM 848 N N . GLY A 1 103 ? -0.867 7.376 25.004 1.00 53.50 103 GLY A N 1
ATOM 849 C CA . GLY A 1 103 ? -1.383 6.638 23.861 1.00 53.50 103 GLY A CA 1
ATOM 850 C C . GLY A 1 103 ? -0.236 6.075 23.024 1.00 53.50 103 GLY A C 1
ATOM 851 O O . GLY A 1 103 ? 0.724 6.771 22.691 1.00 53.50 103 GLY A O 1
ATOM 852 N N . LYS A 1 104 ? -0.287 4.780 22.684 1.00 58.62 104 LYS A N 1
ATOM 853 C CA . LYS A 1 104 ? 0.793 4.142 21.905 1.00 58.62 104 LYS A CA 1
ATOM 854 C C . LYS A 1 104 ? 0.832 4.610 20.451 1.00 58.62 104 LYS A C 1
ATOM 856 O O . LYS A 1 104 ? 1.924 4.723 19.904 1.00 58.62 104 LYS A O 1
ATOM 861 N N . GLU A 1 105 ? -0.325 4.859 19.836 1.00 63.62 105 GLU A N 1
ATOM 862 C CA . GLU A 1 105 ? -0.439 5.288 18.438 1.00 63.62 105 GLU A CA 1
ATOM 863 C C . GLU A 1 105 ? -1.718 6.110 18.212 1.00 63.62 105 GLU A C 1
ATOM 865 O O . GLU A 1 105 ? -2.776 5.812 18.768 1.00 63.62 105 GLU A O 1
ATOM 870 N N . MET A 1 106 ? -1.620 7.113 17.337 1.00 75.38 106 MET A N 1
ATOM 871 C CA . MET A 1 106 ? -2.740 7.916 16.857 1.00 75.38 106 MET A CA 1
ATOM 872 C C . MET A 1 106 ? -2.882 7.741 15.345 1.00 75.38 106 MET A C 1
ATOM 874 O O . MET A 1 106 ? -1.895 7.790 14.608 1.00 75.38 106 MET A O 1
ATOM 878 N N . TYR A 1 107 ? -4.116 7.580 14.876 1.00 78.31 107 TYR A N 1
ATOM 879 C CA . TYR A 1 107 ? -4.433 7.331 13.476 1.00 78.31 107 TYR A CA 1
ATOM 880 C C . TYR A 1 107 ? -5.265 8.459 12.878 1.00 78.31 107 TYR A C 1
ATOM 882 O O . TYR A 1 107 ? -6.101 9.080 13.537 1.00 78.31 107 TYR A O 1
ATOM 890 N N . ILE A 1 108 ? -5.059 8.691 11.583 1.00 79.31 108 ILE A N 1
ATOM 891 C CA . ILE A 1 108 ? -5.793 9.687 10.807 1.00 79.31 108 ILE A CA 1
ATOM 892 C C . ILE A 1 108 ? -6.354 9.016 9.562 1.00 79.31 108 ILE A C 1
ATOM 894 O O . ILE A 1 108 ? -5.634 8.347 8.817 1.00 79.31 108 ILE A O 1
ATOM 898 N N . VAL A 1 109 ? -7.643 9.223 9.307 1.00 79.69 109 VAL A N 1
ATOM 899 C CA . VAL A 1 109 ? -8.304 8.714 8.104 1.00 79.69 109 VAL A CA 1
ATOM 900 C C . VAL A 1 109 ? -7.842 9.528 6.896 1.00 79.69 109 VAL A C 1
ATOM 902 O O . VAL A 1 109 ? -8.318 10.637 6.663 1.00 79.69 109 VAL A O 1
ATOM 905 N N . ASN A 1 110 ? -6.903 8.992 6.115 1.00 75.25 110 ASN A N 1
ATOM 906 C CA . ASN A 1 110 ? -6.396 9.679 4.924 1.00 75.25 110 ASN A CA 1
ATOM 907 C C . ASN A 1 110 ? -7.338 9.554 3.718 1.00 75.25 110 ASN A C 1
ATOM 909 O O . ASN A 1 110 ? -7.485 10.505 2.961 1.00 75.25 110 ASN A O 1
ATOM 913 N N . GLN A 1 111 ? -7.978 8.398 3.530 1.00 75.00 111 GLN A N 1
ATOM 914 C CA . GLN A 1 111 ? -8.961 8.144 2.474 1.00 75.00 111 GLN A CA 1
ATOM 915 C C . GLN A 1 111 ? -9.949 7.065 2.931 1.00 75.00 111 GLN A C 1
ATOM 917 O O . GLN A 1 111 ? -9.596 6.189 3.719 1.00 75.00 111 GLN A O 1
ATOM 922 N N . GLY A 1 112 ? -11.174 7.119 2.407 1.00 83.50 112 GLY A N 1
ATOM 923 C CA . GLY A 1 112 ? -12.248 6.195 2.765 1.00 83.50 112 GLY A CA 1
ATOM 924 C C . GLY A 1 112 ? -13.049 6.635 3.991 1.00 83.50 112 GLY A C 1
ATOM 925 O O . GLY A 1 112 ? -12.991 7.787 4.425 1.00 83.50 112 GLY A O 1
ATOM 926 N N . VAL A 1 113 ? -13.844 5.699 4.503 1.00 88.50 113 VAL A N 1
ATOM 927 C CA . VAL A 1 113 ? -14.738 5.887 5.647 1.00 88.50 113 VAL A CA 1
ATOM 928 C C . VAL A 1 113 ? -14.555 4.700 6.583 1.00 88.50 113 VAL A C 1
ATOM 930 O O . VAL A 1 113 ? -14.557 3.556 6.130 1.00 88.50 113 VAL A O 1
ATOM 933 N N . LEU A 1 114 ? -14.388 4.969 7.875 1.00 88.75 114 LEU A N 1
ATOM 934 C CA . LEU A 1 114 ? -14.345 3.946 8.917 1.00 88.75 114 LEU A CA 1
ATOM 935 C C . LEU A 1 114 ? -15.622 4.017 9.750 1.00 88.75 114 LEU A C 1
ATOM 937 O O . LEU A 1 114 ? -16.147 5.100 9.996 1.00 88.75 114 LEU A O 1
ATOM 941 N N . GLN A 1 115 ? -16.095 2.869 10.219 1.00 90.81 115 GLN A N 1
ATOM 942 C CA . GLN A 1 115 ? -17.218 2.783 11.146 1.00 90.81 115 GLN A CA 1
ATOM 943 C C . GLN A 1 115 ? -16.729 2.219 12.476 1.00 90.81 115 GLN A C 1
ATOM 945 O O . GLN A 1 115 ? -16.064 1.185 12.517 1.00 90.81 115 GLN A O 1
ATOM 950 N N . VAL A 1 116 ? -17.060 2.911 13.562 1.00 87.69 116 VAL A N 1
ATOM 951 C CA . VAL A 1 116 ? -16.858 2.423 14.925 1.00 87.69 116 VAL A CA 1
ATOM 952 C C . VAL A 1 116 ? -18.045 1.532 15.249 1.00 87.69 116 VAL A C 1
ATOM 954 O O . VAL A 1 116 ? -19.157 2.024 15.441 1.00 87.69 116 VAL A O 1
ATOM 957 N N . VAL A 1 117 ? -17.814 0.223 15.248 1.00 89.50 117 VAL A N 1
ATOM 958 C CA . VAL A 1 117 ? -18.843 -0.798 15.474 1.00 89.50 117 VAL A CA 1
ATOM 959 C C . VAL A 1 117 ? -18.703 -1.426 16.857 1.00 89.50 117 VAL A C 1
ATOM 961 O O . VAL A 1 117 ? -17.603 -1.502 17.400 1.00 89.50 117 VAL A O 1
ATOM 964 N N . GLY A 1 118 ? -19.814 -1.891 17.421 1.00 86.00 118 GLY A N 1
ATOM 965 C CA . GLY A 1 118 ? -19.829 -2.676 18.655 1.00 86.00 118 GLY A CA 1
ATOM 966 C C . GLY A 1 118 ? -21.208 -3.280 18.944 1.00 86.00 118 GLY A C 1
ATOM 967 O O . GLY A 1 118 ? -22.063 -3.349 18.061 1.00 86.00 118 GLY A O 1
ATOM 968 N N . GLY A 1 119 ? -21.421 -3.727 20.183 1.00 86.62 119 GLY A N 1
ATOM 969 C CA . GLY A 1 119 ? -22.521 -4.634 20.546 1.00 86.62 119 GLY A CA 1
ATOM 970 C C . GLY A 1 119 ? -22.085 -6.102 20.465 1.00 86.62 119 GLY A C 1
ATOM 971 O O . GLY A 1 119 ? -20.961 -6.383 20.058 1.00 86.62 119 GLY A O 1
ATOM 972 N N . GLU A 1 120 ? -22.955 -7.039 20.852 1.00 83.69 120 GLU A N 1
ATOM 973 C CA . GLU A 1 120 ? -22.593 -8.467 20.976 1.00 83.69 120 GLU A CA 1
ATOM 974 C C . GLU A 1 120 ? -22.063 -9.083 19.664 1.00 83.69 120 GLU A C 1
ATOM 976 O O . GLU A 1 120 ? -21.202 -9.957 19.713 1.00 83.69 120 GLU A O 1
ATOM 981 N N . ASN A 1 121 ? -22.488 -8.559 18.505 1.00 83.81 121 ASN A N 1
ATOM 982 C CA . ASN A 1 121 ? -22.095 -9.032 17.170 1.00 83.81 121 ASN A CA 1
ATOM 983 C C . ASN A 1 121 ? -21.542 -7.930 16.239 1.00 83.81 121 ASN A C 1
ATOM 985 O O . ASN A 1 121 ? -21.569 -8.093 15.020 1.00 83.81 121 ASN A O 1
ATOM 989 N N . ASN A 1 122 ? -21.066 -6.792 16.765 1.00 80.06 122 ASN A N 1
ATOM 990 C CA . ASN A 1 122 ? -20.687 -5.617 15.950 1.00 80.06 122 ASN A CA 1
ATOM 991 C C . ASN A 1 122 ? -21.820 -5.080 15.044 1.00 80.06 122 ASN A C 1
ATOM 993 O O . ASN A 1 122 ? -21.560 -4.501 13.991 1.00 80.06 122 ASN A O 1
ATOM 997 N N . GLU A 1 123 ? -23.080 -5.271 15.442 1.00 86.44 123 GLU A N 1
ATOM 998 C CA . GLU A 1 123 ? -24.256 -4.858 14.659 1.00 86.44 123 GLU A CA 1
ATOM 999 C C . GLU A 1 123 ? -24.572 -3.360 14.791 1.00 86.44 123 GLU A C 1
ATOM 1001 O O . GLU A 1 123 ? -25.230 -2.785 13.923 1.00 86.44 123 GLU A O 1
ATOM 1006 N N . THR A 1 124 ? -24.087 -2.704 15.848 1.00 88.88 124 THR A N 1
ATOM 1007 C CA . THR A 1 124 ? -24.371 -1.290 16.110 1.00 88.88 124 THR A CA 1
ATOM 1008 C C . THR A 1 124 ? -23.206 -0.418 15.662 1.00 88.88 124 THR A C 1
ATOM 1010 O O . THR A 1 124 ? -22.081 -0.578 16.136 1.00 88.88 124 THR A O 1
ATOM 1013 N N . VAL A 1 125 ? -23.486 0.553 14.790 1.00 89.94 125 VAL A N 1
ATOM 1014 C CA . VAL A 1 125 ? -22.535 1.602 14.394 1.00 89.94 125 VAL A CA 1
ATOM 1015 C C . VAL A 1 125 ? -22.684 2.796 15.341 1.00 89.94 125 VAL A C 1
ATOM 1017 O O . VAL A 1 125 ? -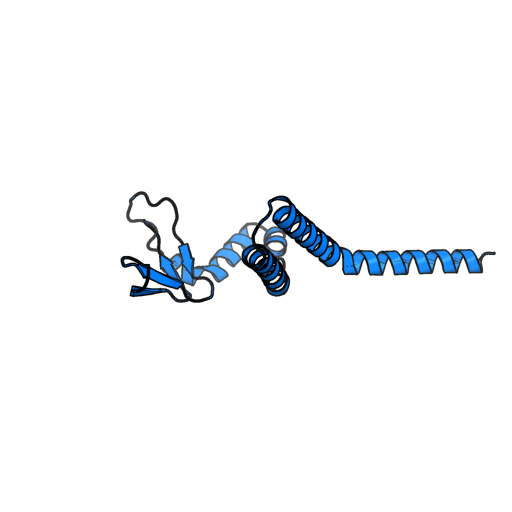23.732 3.434 15.378 1.00 89.94 125 VAL A O 1
ATOM 1020 N N . PHE A 1 126 ? -21.634 3.110 16.099 1.00 88.69 126 PHE A N 1
ATOM 1021 C CA . PHE A 1 126 ? -21.598 4.217 17.063 1.00 88.69 126 PHE A CA 1
ATOM 1022 C C . PHE A 1 126 ? -21.123 5.532 16.448 1.00 88.69 126 PHE A C 1
ATOM 1024 O O . PHE A 1 126 ? -21.577 6.604 16.843 1.00 88.69 126 PHE A O 1
ATOM 1031 N N . ALA A 1 127 ? -20.194 5.459 15.496 1.00 87.50 127 ALA A N 1
ATOM 1032 C CA . ALA A 1 127 ? -19.657 6.627 14.817 1.00 87.50 127 ALA A CA 1
ATOM 1033 C C . ALA A 1 127 ? -19.156 6.268 13.420 1.00 87.50 127 ALA A C 1
ATOM 1035 O O . ALA A 1 127 ? -18.738 5.141 13.160 1.00 87.50 127 ALA A O 1
ATOM 1036 N N . GLU A 1 128 ? -19.151 7.260 12.539 1.00 91.62 128 GLU A N 1
ATOM 1037 C CA . GLU A 1 128 ? -18.555 7.171 11.215 1.00 91.62 128 GLU A CA 1
ATOM 1038 C C . GLU A 1 128 ? -17.4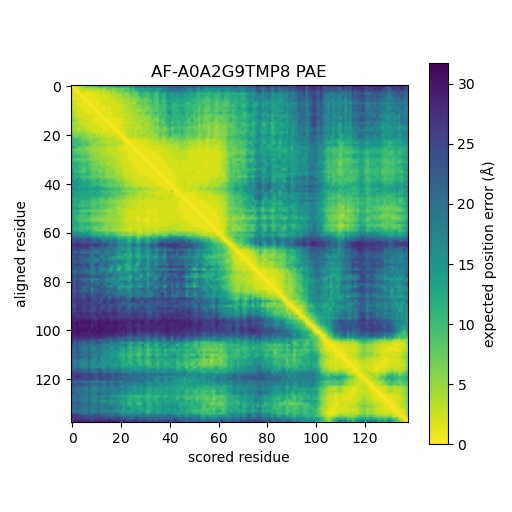29 8.206 11.109 1.00 91.62 128 GLU A C 1
ATOM 1040 O O . GLU A 1 128 ? -17.653 9.406 11.266 1.00 91.62 128 GLU A O 1
ATOM 1045 N N . LEU A 1 129 ? -16.207 7.738 10.866 1.00 89.00 129 LEU A N 1
ATOM 1046 C CA . LEU A 1 129 ? -15.017 8.565 10.712 1.00 89.00 129 LEU A CA 1
ATOM 1047 C C . LEU A 1 129 ? -14.731 8.741 9.223 1.00 89.00 129 LEU A C 1
ATOM 1049 O O . LEU A 1 129 ? -14.570 7.770 8.482 1.00 89.00 129 LEU A O 1
ATOM 1053 N N . ARG A 1 130 ? -14.663 9.995 8.784 1.00 89.38 130 ARG A N 1
ATOM 1054 C CA . ARG A 1 130 ? -14.434 10.367 7.383 1.00 89.38 130 ARG A CA 1
ATOM 1055 C C . ARG A 1 130 ? -13.013 10.878 7.203 1.00 89.38 130 ARG A C 1
ATOM 1057 O O . ARG A 1 130 ? -12.272 11.038 8.168 1.00 89.38 130 ARG A O 1
ATOM 1064 N N . GLN A 1 131 ? -12.626 11.148 5.962 1.00 84.69 131 GLN A N 1
ATOM 1065 C CA . GLN A 1 131 ? -11.319 11.719 5.652 1.00 84.69 131 GLN A CA 1
ATOM 1066 C C . GLN A 1 131 ? -11.003 12.948 6.530 1.00 84.69 131 GLN A C 1
ATOM 1068 O O . GLN A 1 131 ? -11.790 13.891 6.618 1.00 84.69 131 GLN A O 1
ATOM 1073 N N . GLY A 1 132 ? -9.839 12.932 7.181 1.00 78.75 132 GLY A N 1
ATOM 1074 C CA . GLY A 1 132 ? -9.381 13.957 8.118 1.00 78.75 132 GLY A CA 1
ATOM 1075 C C . GLY A 1 132 ? -9.852 13.780 9.566 1.00 78.75 132 GLY A C 1
ATOM 1076 O O . GLY A 1 132 ? -9.466 14.592 10.407 1.00 78.75 132 GLY A O 1
ATOM 1077 N N . SER A 1 133 ? -10.661 12.760 9.872 1.00 80.44 133 SER A N 1
ATOM 1078 C CA . SER A 1 133 ? -10.943 12.342 11.249 1.00 80.44 133 SER A CA 1
ATOM 1079 C C . SER A 1 133 ? -9.695 11.733 11.894 1.00 80.44 133 SER A C 1
ATOM 1081 O O . SER A 1 133 ? -8.929 11.028 11.234 1.00 80.44 133 SER A O 1
ATOM 1083 N N . VAL A 1 134 ? -9.527 11.983 13.192 1.00 80.25 134 VAL A N 1
ATOM 1084 C CA . VAL A 1 134 ? -8.421 11.486 14.021 1.00 80.25 134 VAL A CA 1
ATOM 1085 C C . VAL A 1 134 ? -9.002 10.592 15.114 1.00 80.25 134 VAL A C 1
ATOM 1087 O O . VAL A 1 134 ? -10.051 10.919 15.669 1.00 80.25 134 VAL A O 1
ATOM 1090 N N . PHE A 1 135 ? -8.354 9.466 15.399 1.00 80.56 135 PHE A N 1
ATOM 1091 C CA . PHE A 1 135 ? -8.765 8.526 16.444 1.00 80.56 135 PHE A CA 1
ATOM 1092 C C . PHE A 1 135 ? -7.557 7.750 16.990 1.00 80.56 135 PHE A C 1
ATOM 1094 O O . PHE A 1 135 ? -6.522 7.660 16.334 1.00 80.56 135 PHE A O 1
ATOM 1101 N N . GLY A 1 136 ? -7.692 7.189 18.187 1.00 72.75 136 GLY A N 1
ATOM 1102 C CA . GLY A 1 136 ? -6.588 6.625 18.969 1.00 72.75 136 GLY A CA 1
ATOM 1103 C C . GLY A 1 136 ? -6.569 7.242 20.365 1.00 72.75 136 GLY A C 1
ATOM 1104 O O . GLY A 1 136 ? -7.290 8.206 20.626 1.00 72.75 136 GLY A O 1
ATOM 1105 N N . GLU A 1 137 ? -5.791 6.662 21.267 1.00 63.69 137 GLU A N 1
ATOM 1106 C CA . GLU A 1 137 ? -5.573 7.231 22.599 1.00 63.69 137 GLU A CA 1
ATOM 1107 C C . GLU A 1 137 ? -4.515 8.341 22.503 1.00 63.69 137 GLU A C 1
ATOM 1109 O O . GLU A 1 137 ? -3.610 8.252 21.667 1.00 63.69 137 GLU A O 1
ATOM 1114 N N . ILE A 1 138 ? -4.658 9.393 23.317 1.00 53.31 138 ILE A N 1
ATOM 1115 C CA . ILE A 1 138 ? -3.608 10.403 23.519 1.00 53.31 138 ILE A CA 1
ATOM 1116 C C . ILE A 1 138 ? -2.671 9.903 24.602 1.00 53.31 138 ILE A C 1
ATOM 1118 O O . ILE A 1 138 ? -3.174 9.418 25.640 1.00 53.31 138 ILE A O 1
#

InterPro domains:
  IPR000595 Cyclic nucleotide-binding domain [PS50042] (99-138)
  IPR014710 RmlC-like jelly roll fold [G3DSA:2.60.120.10] (99-138)
  IPR018490 Cyclic nucleotide-binding domain superfamily [SSF51206] (23-138)
  IPR050866 Cyclic nucleotide-gated cation channel [PTHR45638] (1-100)

Radius of gyration: 23.83 Å; Cα contacts (8 Å, |Δi|>4): 85; chains: 1; bounding box: 53×47×70 Å

Foldseek 3Di:
DVVVVVVVVVVVVVVVVVCVVCVVVVVLVVVLVVVLVVCVVVVHDPVVSVVSVVVSVVVVVVPVVDPVVVVLVPDDPVVNVVVCCVVCVLLVVPDPPDDDDDWPDKDFCQADKDFDADDPVSPDTPDIHHHSDIDTDD

Nearest PDB structures (foldseek):
  7rhl-assembly1_D  TM=7.800E-01  e=1.864E-07  Homo sapiens
  8eu3-assembly1_C  TM=7.943E-01  e=2.410E-07  Homo sapiens
  7tj6-assembly1_A  TM=7.155E-01  e=1.475E-05  Spirochaeta thermophila DSM 6578
  6pby-assembly1_A  TM=7.423E-01  e=3.868E-05  Rattus norvegicus
  8eow-assembly1_A  TM=6.633E-01  e=5.002E-05  Rattus norvegicus

Organism: Teladorsagia circumcincta (NCBI:txid45464)

Mean predicted aligned error: 12.97 Å

Solvent-accessible surface area (backbone atoms only — not comparable to full-atom values): 8175 Å² total; per-residue (Å²): 112,70,69,61,54,55,52,52,54,53,53,50,51,52,51,49,50,55,48,60,75,40,40,67,60,53,51,52,49,50,52,51,51,51,53,53,50,49,37,56,73,72,64,55,55,70,69,60,49,46,53,53,50,51,49,52,50,50,51,59,63,57,56,70,77,54,63,53,69,68,55,45,70,71,41,58,70,70,57,37,51,54,47,52,42,71,75,38,40,82,57,57,73,68,50,83,85,82,71,91,59,88,35,92,58,74,48,66,34,82,70,66,75,48,70,46,60,33,72,102,78,52,78,44,75,80,46,76,42,42,62,73,36,73,50,65,53,77

Secondary structure (DSSP, 8-state):
-HHHHHHHHHHHHHHHHHHHHHHHHHHHHHHHHHHHHHHHHTT--HHHHHHHHHHHHHHHHHGGG--HHHHHTTS-HHHHHHHHHHHHHHHHTTS---S----S-EEE--SS-EEEEESTTS-EEEEEE-TT-EEE--